Protein AF-A0AAV5E7A0-F1 (afdb_monomer_lite)

Secondary structure (DSSP, 8-state):
--TT----HHHH-HHHHHHHHHH-SEEEEEETTEEEEEE--HHHHHHHHH--SSSSPPP---HHHHHHH-SSTTT--HHHHHHHHHHHHGGG-HHHHS--

Radius of gyration: 17.92 Å; chains: 1; bounding box: 36×40×35 Å

Foldseek 3Di:
DPPPDPPCCCPPPVQLVVQCVPVNQWGWDDPDPDIDIHHNDPVVVCVLVVDPPPPDDDDQDPPVVCVVVDPALNRDDDPVNVVRCVVVVVCVPPVNVPDD

pLDDT: mean 85.84, std 8.82, range [49.34, 96.56]

Organism: NCBI:txid191504

Sequence (100 aa):
MPLQSHSISARVQPLVHNAVKEHGKISMIWVGPTPGVILHDPKLVREVLSNKSGHFKKEELPSRFMKLIGLGLLNHEGDKWAVHRKIINHAFLLEKLKVT

InterPro domains:
  IPR001128 Cytochrome P450 [PF00067] (14-97)
  IPR036396 Cytochrome P450 superfamily [G3DSA:1.10.630.10] (4-100)
  IPR036396 Cytochrome P450 superfamily [SSF48264] (10-98)
  IPR050665 Plant Cytochrome P450 Monooxygenases [PTHR24282] (6-98)

Structure (mmCIF, N/CA/C/O backbone):
d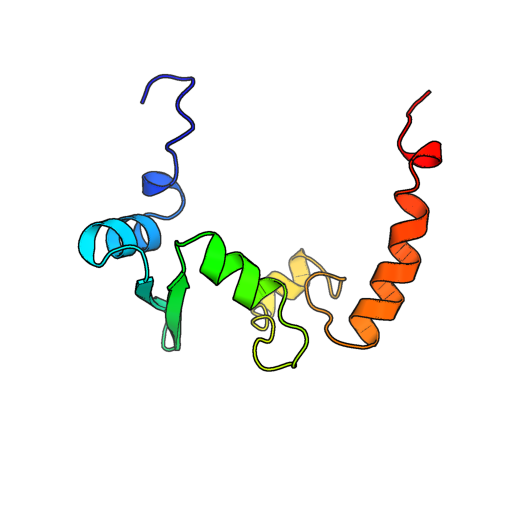ata_AF-A0AAV5E7A0-F1
#
_entry.id   AF-A0AAV5E7A0-F1
#
loop_
_atom_site.group_PDB
_atom_site.id
_atom_site.type_symbol
_atom_site.label_atom_id
_atom_site.label_alt_id
_atom_site.label_comp_id
_atom_site.label_asym_id
_atom_site.label_entity_id
_atom_site.label_seq_id
_atom_site.pdbx_PDB_ins_code
_atom_site.Cartn_x
_atom_site.Cartn_y
_atom_site.Cartn_z
_atom_site.occupancy
_atom_site.B_iso_or_equiv
_atom_site.auth_seq_id
_atom_site.auth_comp_id
_atom_site.auth_asym_id
_atom_site.auth_atom_id
_atom_site.pdbx_PDB_model_num
ATOM 1 N N . MET A 1 1 ? 13.141 20.125 -11.201 1.00 62.56 1 MET A N 1
ATOM 2 C CA . MET A 1 1 ? 11.663 20.129 -11.309 1.00 62.56 1 MET A CA 1
ATOM 3 C C . MET A 1 1 ? 11.164 21.508 -10.925 1.00 62.56 1 MET A C 1
ATOM 5 O O . MET A 1 1 ? 11.716 22.049 -9.972 1.00 62.56 1 MET A O 1
ATOM 9 N N . PRO A 1 2 ? 10.177 22.076 -11.636 1.00 77.06 2 PRO A N 1
ATOM 10 C CA . PRO A 1 2 ? 9.545 23.323 -11.215 1.00 77.06 2 PRO A CA 1
ATOM 11 C C . PRO A 1 2 ? 8.899 23.145 -9.833 1.00 77.06 2 PRO A C 1
ATOM 13 O O . PRO A 1 2 ? 8.452 22.043 -9.506 1.00 77.06 2 PRO A O 1
ATOM 16 N N . LEU A 1 3 ? 8.857 24.214 -9.028 1.00 70.69 3 LEU A N 1
ATOM 17 C CA . LEU A 1 3 ? 8.404 24.185 -7.626 1.00 70.69 3 LEU A CA 1
ATOM 18 C C . LEU A 1 3 ? 6.983 23.615 -7.422 1.00 70.69 3 LEU A C 1
ATOM 20 O O . LEU A 1 3 ? 6.658 23.203 -6.317 1.00 70.69 3 LEU A O 1
ATOM 24 N N . GLN A 1 4 ? 6.159 23.550 -8.472 1.00 78.12 4 GLN A N 1
ATOM 25 C CA . GLN A 1 4 ? 4.775 23.056 -8.426 1.00 78.12 4 GLN A CA 1
ATOM 26 C C . GLN A 1 4 ? 4.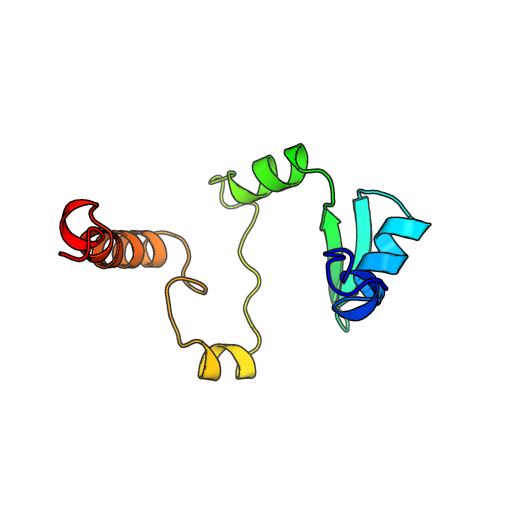582 21.668 -9.069 1.00 78.12 4 GLN A C 1
ATOM 28 O O . GLN A 1 4 ? 3.459 21.237 -9.308 1.00 78.12 4 GLN A O 1
ATOM 33 N N . SER A 1 5 ? 5.659 20.946 -9.395 1.00 82.06 5 SER A N 1
ATOM 34 C CA . SER A 1 5 ? 5.530 19.604 -9.973 1.00 82.06 5 SER A CA 1
ATOM 35 C C . SER A 1 5 ? 5.254 18.551 -8.896 1.00 82.06 5 SER A C 1
ATOM 37 O O . SER A 1 5 ? 6.074 18.330 -8.006 1.00 82.06 5 SER A O 1
ATOM 39 N N . HIS A 1 6 ? 4.137 17.834 -9.034 1.00 84.25 6 HIS A N 1
ATOM 40 C CA . HIS A 1 6 ? 3.788 16.681 -8.194 1.00 84.25 6 HIS A CA 1
ATOM 41 C C . HIS A 1 6 ? 4.476 15.370 -8.624 1.00 84.25 6 HIS A C 1
ATOM 43 O O . HIS A 1 6 ? 4.275 14.330 -7.997 1.00 84.25 6 HIS A O 1
ATOM 49 N N . SER A 1 7 ? 5.320 15.394 -9.664 1.00 85.50 7 SER A N 1
ATOM 50 C CA . SER A 1 7 ? 6.000 14.210 -10.211 1.00 85.50 7 SER A CA 1
ATOM 51 C C . SER A 1 7 ? 7.192 13.768 -9.355 1.00 85.50 7 SER A C 1
ATOM 53 O O . SER A 1 7 ? 8.328 13.738 -9.812 1.00 85.50 7 SER A O 1
ATOM 55 N N . ILE A 1 8 ? 6.960 13.433 -8.088 1.00 90.81 8 ILE A N 1
ATOM 56 C CA . ILE A 1 8 ? 8.027 13.126 -7.122 1.00 90.81 8 ILE A CA 1
ATOM 57 C C . ILE A 1 8 ? 8.375 11.635 -7.023 1.00 90.81 8 ILE A C 1
ATOM 59 O O . ILE A 1 8 ? 9.335 11.290 -6.335 1.00 90.81 8 ILE A O 1
ATOM 63 N N . SER A 1 9 ? 7.628 10.757 -7.700 1.00 89.25 9 SER A N 1
ATOM 64 C CA . SER A 1 9 ? 7.727 9.296 -7.553 1.00 89.25 9 SER A CA 1
ATOM 65 C C . SER A 1 9 ? 9.140 8.759 -7.784 1.00 89.25 9 SER A C 1
ATOM 67 O O . SER A 1 9 ? 9.623 7.971 -6.977 1.00 89.25 9 SER A O 1
ATOM 69 N N . ALA A 1 10 ? 9.846 9.270 -8.796 1.00 91.94 10 ALA A N 1
ATOM 70 C CA . ALA A 1 10 ? 11.234 8.903 -9.082 1.00 91.94 10 ALA A CA 1
ATOM 71 C C . ALA A 1 10 ? 12.209 9.201 -7.926 1.00 91.94 10 ALA A C 1
ATOM 73 O O . ALA A 1 10 ? 13.235 8.543 -7.812 1.00 91.94 10 ALA A O 1
ATOM 74 N N . ARG A 1 11 ? 11.905 10.185 -7.067 1.00 89.62 11 ARG A N 1
ATOM 75 C CA . ARG A 1 11 ? 12.739 10.548 -5.907 1.00 89.62 11 ARG A CA 1
ATOM 76 C C . ARG A 1 11 ? 12.314 9.826 -4.633 1.00 89.62 11 ARG A C 1
ATOM 78 O O . ARG A 1 11 ? 13.170 9.410 -3.866 1.00 89.62 11 ARG A O 1
ATOM 85 N N . VAL A 1 12 ? 11.006 9.704 -4.401 1.00 92.25 12 VAL A N 1
ATOM 86 C CA . VAL A 1 12 ? 10.461 9.106 -3.169 1.00 92.25 12 VAL A CA 1
ATOM 87 C C . VAL A 1 12 ? 10.578 7.585 -3.189 1.00 92.25 12 VAL A C 1
ATOM 89 O O . VAL A 1 12 ? 10.846 6.976 -2.158 1.00 92.25 12 VAL A O 1
ATOM 92 N N . GLN A 1 13 ? 10.385 6.963 -4.355 1.00 91.50 13 GLN A N 1
ATOM 93 C CA . GLN A 1 13 ? 10.387 5.511 -4.489 1.00 91.50 13 GLN A CA 1
ATOM 94 C C . GLN A 1 13 ? 11.027 5.081 -5.823 1.00 91.50 13 GLN A C 1
ATOM 96 O O . GLN A 1 13 ? 10.347 4.541 -6.700 1.00 91.50 13 GLN A O 1
ATOM 101 N N . PRO A 1 14 ? 12.343 5.323 -5.998 1.00 93.06 14 PRO A N 1
ATOM 102 C CA . PRO A 1 14 ? 13.042 5.113 -7.268 1.00 93.06 14 PRO A CA 1
ATOM 103 C C . PRO A 1 14 ? 12.937 3.673 -7.782 1.00 93.06 14 PRO A C 1
ATOM 105 O O . PRO A 1 14 ? 12.733 3.470 -8.974 1.00 93.06 14 PRO A O 1
ATOM 108 N N . LEU A 1 15 ? 13.009 2.679 -6.887 1.00 92.06 15 LEU A N 1
ATOM 109 C CA . LEU A 1 15 ? 12.905 1.261 -7.245 1.00 92.06 15 LEU A CA 1
ATOM 110 C C . LEU A 1 15 ? 11.571 0.941 -7.938 1.00 92.06 15 LEU A C 1
ATOM 112 O O . LEU A 1 15 ? 11.554 0.365 -9.020 1.00 92.06 15 LEU A O 1
ATOM 116 N N . VAL A 1 16 ? 10.456 1.361 -7.333 1.00 93.12 16 VAL A N 1
ATOM 117 C CA . VAL A 1 16 ? 9.106 1.156 -7.883 1.00 93.12 16 VAL A CA 1
ATOM 118 C C . VAL A 1 16 ? 8.933 1.953 -9.174 1.00 93.12 16 VAL A C 1
ATOM 120 O O . VAL A 1 16 ? 8.407 1.427 -10.152 1.00 93.12 16 VAL A O 1
ATOM 123 N N . HIS A 1 17 ? 9.409 3.204 -9.205 1.00 93.94 17 HIS A N 1
ATOM 124 C CA . HIS A 1 17 ? 9.332 4.050 -10.395 1.00 93.94 17 HIS A CA 1
ATOM 125 C C . HIS A 1 17 ? 10.034 3.412 -11.601 1.00 93.94 17 HIS A C 1
ATOM 127 O O . HIS A 1 17 ? 9.447 3.344 -12.681 1.00 93.94 17 HIS A O 1
ATOM 133 N N . ASN A 1 18 ? 11.260 2.919 -11.414 1.00 94.44 18 ASN A N 1
ATOM 134 C CA . ASN A 1 18 ? 12.033 2.291 -12.483 1.00 94.44 18 ASN A CA 1
ATOM 135 C C . ASN A 1 18 ? 11.408 0.963 -12.918 1.00 94.44 18 ASN A C 1
ATOM 137 O O . ASN A 1 18 ? 11.209 0.766 -14.111 1.00 94.44 18 ASN A O 1
ATOM 141 N N . ALA A 1 19 ? 10.988 0.109 -11.978 1.00 95.44 19 ALA A N 1
ATOM 142 C CA . ALA A 1 19 ? 10.349 -1.166 -12.308 1.00 95.44 19 ALA A CA 1
ATOM 143 C C . ALA A 1 19 ? 9.074 -0.982 -13.150 1.00 95.44 19 ALA A C 1
ATOM 145 O O . ALA A 1 19 ? 8.857 -1.702 -14.123 1.00 95.44 19 ALA A O 1
ATOM 146 N N . VAL A 1 20 ? 8.240 0.010 -12.819 1.00 95.00 20 VAL A N 1
ATOM 147 C CA . VAL A 1 20 ? 7.043 0.337 -13.615 1.00 95.00 20 VAL A CA 1
ATOM 148 C C . VAL A 1 20 ? 7.415 0.918 -14.978 1.00 95.00 20 VAL A C 1
ATOM 150 O O . VAL A 1 20 ? 6.773 0.604 -15.981 1.00 95.00 20 VAL A O 1
ATOM 153 N N . LYS A 1 21 ? 8.448 1.763 -15.035 1.00 94.69 21 LYS A N 1
ATOM 154 C CA . LYS A 1 21 ? 8.917 2.367 -16.286 1.00 94.69 21 LYS A CA 1
ATOM 155 C C . LYS A 1 21 ? 9.498 1.326 -17.250 1.00 94.69 21 LYS A C 1
ATOM 157 O O . LYS A 1 21 ? 9.270 1.439 -18.450 1.00 94.69 21 LYS A O 1
ATOM 162 N N . GLU A 1 22 ? 10.236 0.346 -16.739 1.00 96.56 22 GLU A N 1
ATOM 163 C CA . GLU A 1 22 ? 10.954 -0.658 -17.535 1.00 96.56 22 GLU A CA 1
ATOM 164 C C . GLU A 1 22 ? 10.083 -1.865 -17.898 1.00 96.56 22 GLU A C 1
ATOM 166 O O . GLU A 1 22 ? 10.170 -2.369 -19.016 1.00 96.56 22 GLU A O 1
ATOM 171 N N . HIS A 1 23 ? 9.218 -2.315 -16.985 1.00 95.94 23 HIS A N 1
ATOM 172 C CA . HIS A 1 23 ? 8.450 -3.557 -17.147 1.00 95.94 23 HIS A CA 1
ATOM 173 C C . HIS A 1 23 ? 6.938 -3.338 -17.290 1.00 95.94 23 HIS A C 1
ATOM 175 O O . HIS A 1 23 ? 6.192 -4.283 -17.537 1.00 95.94 23 HIS A O 1
ATOM 181 N N . GLY A 1 24 ? 6.472 -2.093 -17.182 1.00 95.12 24 GLY A N 1
ATOM 182 C CA . GLY A 1 24 ? 5.073 -1.725 -17.368 1.00 95.12 24 GLY A CA 1
ATOM 183 C C . GLY A 1 24 ? 4.247 -1.734 -16.080 1.00 95.12 24 GLY A C 1
ATOM 184 O O . GLY A 1 24 ? 4.755 -1.764 -14.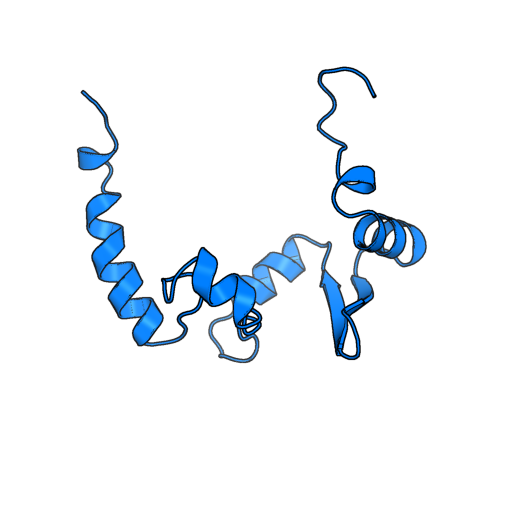962 1.00 95.12 24 GLY A O 1
ATOM 185 N N . LYS A 1 25 ? 2.920 -1.650 -16.245 1.00 93.44 25 LYS A N 1
ATOM 186 C CA . LYS A 1 25 ? 1.976 -1.408 -15.138 1.00 93.44 25 LYS A CA 1
ATOM 187 C C . LYS A 1 25 ? 1.843 -2.572 -14.154 1.00 93.44 25 LYS A C 1
ATOM 189 O O . LYS A 1 25 ? 1.372 -2.353 -13.043 1.00 93.44 25 LYS A O 1
ATOM 194 N N . ILE A 1 26 ? 2.191 -3.783 -14.575 1.00 95.81 26 ILE A N 1
ATOM 195 C CA . ILE A 1 26 ? 2.278 -4.959 -13.714 1.00 95.81 26 ILE A CA 1
ATOM 196 C C . ILE A 1 26 ? 3.725 -5.408 -13.788 1.00 95.81 26 ILE A C 1
ATOM 198 O O . ILE A 1 26 ? 4.186 -5.825 -14.847 1.00 95.81 26 ILE A O 1
ATOM 202 N N . SER A 1 27 ? 4.444 -5.270 -12.687 1.00 95.62 27 SER A N 1
ATOM 203 C CA . SER A 1 27 ? 5.876 -5.548 -12.639 1.00 95.62 27 SER A CA 1
ATOM 204 C C . SER A 1 27 ? 6.249 -6.201 -11.320 1.00 95.62 27 SER A C 1
ATOM 206 O O . SER A 1 27 ? 5.504 -6.135 -10.344 1.00 95.62 27 SER A O 1
ATOM 208 N N . MET A 1 28 ? 7.387 -6.885 -11.300 1.00 95.38 28 MET A N 1
ATOM 209 C CA . MET A 1 28 ? 7.860 -7.616 -10.132 1.00 95.38 28 MET A CA 1
ATOM 210 C C . MET A 1 28 ? 9.050 -6.890 -9.520 1.00 95.38 28 MET A C 1
ATOM 212 O O . MET A 1 28 ? 9.925 -6.401 -10.233 1.00 95.38 28 MET A O 1
ATOM 216 N N . ILE A 1 29 ? 9.084 -6.836 -8.196 1.00 94.94 29 ILE A N 1
ATOM 217 C CA . ILE A 1 29 ? 10.214 -6.325 -7.423 1.00 94.94 29 ILE A CA 1
ATOM 218 C C . ILE A 1 29 ? 10.556 -7.302 -6.308 1.00 94.94 29 ILE A C 1
ATOM 220 O O . ILE A 1 29 ? 9.756 -8.158 -5.942 1.00 94.94 29 ILE A O 1
ATOM 224 N N . TRP A 1 30 ? 11.739 -7.137 -5.733 1.00 92.56 30 TRP A N 1
ATOM 225 C CA . TRP A 1 30 ? 12.151 -7.857 -4.537 1.00 92.56 30 TRP A CA 1
ATOM 226 C C . TRP A 1 30 ? 12.165 -6.901 -3.348 1.00 92.56 30 TRP A C 1
ATOM 228 O O . TRP A 1 30 ? 12.826 -5.861 -3.384 1.00 92.56 30 TRP A O 1
ATOM 238 N N . VAL A 1 31 ? 11.426 -7.248 -2.296 1.00 85.56 31 VAL A N 1
ATOM 239 C CA . VAL A 1 31 ? 11.436 -6.557 -1.004 1.00 85.56 31 VAL A CA 1
ATOM 240 C C . VAL A 1 31 ? 12.219 -7.437 -0.034 1.00 85.56 31 VAL A C 1
ATOM 242 O O . VAL A 1 31 ? 11.682 -8.334 0.615 1.00 85.56 31 VAL A O 1
ATOM 245 N N . GLY A 1 32 ? 13.536 -7.232 0.006 1.00 86.38 32 GLY A N 1
ATOM 246 C CA . GLY A 1 32 ? 14.438 -8.176 0.666 1.00 86.38 32 GLY A CA 1
ATOM 247 C C . GLY A 1 32 ? 14.366 -9.556 -0.013 1.00 86.38 32 GLY A C 1
ATOM 248 O O . GLY A 1 32 ? 14.468 -9.614 -1.237 1.00 86.38 32 GLY A O 1
ATOM 249 N N . PRO A 1 33 ? 14.186 -10.659 0.736 1.00 89.69 33 PRO A N 1
ATOM 250 C CA . PRO A 1 33 ? 14.056 -11.999 0.159 1.00 89.69 33 PRO A CA 1
ATOM 251 C C . PRO A 1 33 ? 12.649 -12.296 -0.387 1.00 89.69 33 PRO A C 1
ATOM 253 O O . PRO A 1 33 ? 12.438 -13.359 -0.967 1.00 89.69 33 PRO A O 1
ATOM 256 N N . THR A 1 34 ? 11.682 -11.397 -0.186 1.00 88.94 34 THR A N 1
ATOM 257 C CA . THR A 1 34 ? 10.282 -11.630 -0.548 1.00 88.94 34 THR A CA 1
ATOM 258 C C . THR A 1 34 ? 9.970 -10.983 -1.898 1.00 88.94 34 THR A C 1
ATOM 260 O O . THR A 1 34 ? 10.158 -9.772 -2.049 1.00 88.94 34 THR A O 1
ATOM 263 N N . PRO A 1 35 ? 9.478 -11.741 -2.891 1.00 92.38 35 PRO A N 1
ATOM 264 C CA . PRO A 1 35 ? 9.027 -11.157 -4.143 1.00 92.38 35 PRO A CA 1
ATOM 265 C C . PRO A 1 35 ? 7.699 -10.414 -3.955 1.00 92.38 35 PRO A C 1
ATOM 267 O O . PRO A 1 35 ? 6.783 -10.907 -3.299 1.00 92.38 35 PRO A O 1
ATOM 270 N N . GLY A 1 36 ? 7.580 -9.246 -4.577 1.00 92.62 36 GLY A N 1
ATOM 271 C CA . GLY A 1 36 ? 6.373 -8.427 -4.598 1.00 92.62 36 GLY A CA 1
ATOM 272 C C . GLY A 1 36 ? 5.939 -8.104 -6.024 1.00 92.62 36 GLY A C 1
ATOM 273 O O . GLY A 1 36 ? 6.767 -7.953 -6.922 1.00 92.62 36 GLY A O 1
ATOM 274 N N . VAL A 1 37 ? 4.629 -7.973 -6.231 1.00 94.31 37 VAL A N 1
ATOM 275 C CA . VAL A 1 37 ? 4.049 -7.543 -7.509 1.00 94.31 37 VAL A CA 1
ATOM 276 C C . VAL A 1 37 ? 3.526 -6.121 -7.360 1.00 94.31 37 VAL A C 1
ATOM 278 O O . VAL A 1 37 ? 2.703 -5.836 -6.491 1.00 94.31 37 VAL A O 1
ATOM 281 N N . ILE A 1 38 ? 3.995 -5.224 -8.221 1.00 94.94 38 ILE A N 1
ATOM 282 C CA . ILE A 1 38 ? 3.473 -3.869 -8.350 1.00 94.94 38 ILE A CA 1
ATOM 283 C C . ILE A 1 38 ? 2.243 -3.911 -9.250 1.00 94.94 38 ILE A C 1
ATOM 285 O O . ILE A 1 38 ? 2.300 -4.393 -10.380 1.00 94.94 38 ILE A O 1
ATOM 289 N N . LEU A 1 39 ? 1.149 -3.332 -8.760 1.00 95.19 39 LEU A N 1
ATOM 290 C CA . LEU A 1 39 ? -0.052 -3.058 -9.541 1.00 95.19 39 LEU A CA 1
ATOM 291 C C . LEU A 1 39 ? -0.188 -1.545 -9.725 1.00 95.19 39 LEU A C 1
ATOM 293 O O . LEU A 1 39 ? -0.543 -0.823 -8.798 1.00 95.19 39 LEU A O 1
ATOM 297 N N . HIS A 1 40 ? 0.091 -1.063 -10.933 1.00 92.19 40 HIS A N 1
ATOM 298 C CA . HIS A 1 40 ? -0.022 0.346 -11.329 1.00 92.19 40 HIS A CA 1
ATOM 299 C C . HIS A 1 40 ? -1.216 0.582 -12.284 1.00 92.19 40 HIS A C 1
ATOM 301 O O . HIS A 1 40 ? -1.283 1.579 -13.007 1.00 92.19 40 HIS A O 1
ATOM 307 N N . ASP A 1 41 ? -2.180 -0.344 -12.308 1.00 92.75 41 ASP A N 1
ATOM 308 C CA . ASP A 1 41 ? -3.470 -0.158 -12.975 1.00 92.75 41 ASP A CA 1
ATOM 309 C C . ASP A 1 41 ? -4.579 0.117 -11.938 1.00 92.75 41 ASP A C 1
ATOM 311 O O . ASP A 1 41 ? -4.839 -0.739 -11.088 1.00 92.75 41 ASP A O 1
ATOM 315 N N . PRO A 1 42 ? -5.271 1.274 -11.996 1.00 92.56 42 PRO A N 1
ATOM 316 C CA . PRO A 1 42 ? -6.307 1.624 -11.024 1.00 92.56 42 PRO A CA 1
ATOM 317 C C . PRO A 1 42 ? -7.463 0.622 -10.928 1.00 92.56 42 PRO A C 1
ATOM 319 O O . PRO A 1 42 ? -8.052 0.484 -9.854 1.00 92.56 42 PRO A O 1
ATOM 322 N N . LYS A 1 43 ? -7.811 -0.074 -12.021 1.00 94.19 43 LYS A N 1
ATOM 323 C CA . LYS A 1 43 ? -8.894 -1.068 -12.011 1.00 94.19 43 LYS A CA 1
ATOM 324 C C . LYS A 1 43 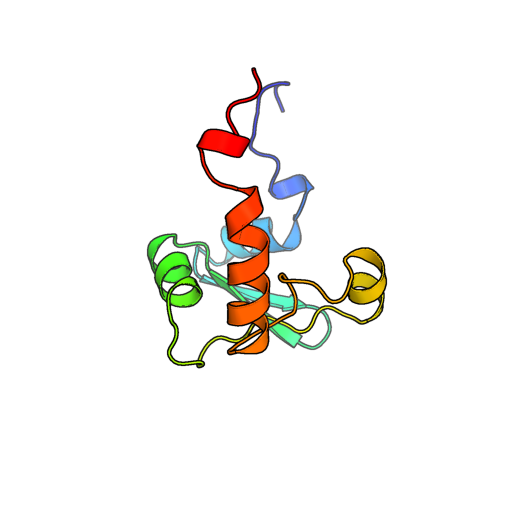? -8.484 -2.291 -11.197 1.00 94.19 43 LYS A C 1
ATOM 326 O O . LYS A 1 43 ? -9.234 -2.692 -10.313 1.00 94.19 43 LYS A O 1
ATOM 331 N N . LEU A 1 44 ? -7.276 -2.805 -11.433 1.00 92.94 44 LEU A N 1
ATOM 332 C CA . LEU A 1 44 ? -6.738 -3.955 -10.698 1.00 92.94 44 LEU A CA 1
ATOM 333 C C . LEU A 1 44 ? -6.491 -3.620 -9.226 1.00 92.94 44 LEU A C 1
ATOM 335 O O . LEU A 1 44 ? -6.856 -4.394 -8.348 1.00 92.94 44 LEU A O 1
ATOM 339 N N . VAL A 1 45 ? -5.937 -2.437 -8.938 1.00 93.50 45 VAL A N 1
ATOM 340 C CA . VAL A 1 45 ? -5.750 -1.969 -7.555 1.00 93.50 45 VAL A CA 1
ATOM 341 C C . VAL A 1 45 ? -7.089 -1.925 -6.821 1.00 93.50 45 VAL A C 1
ATOM 343 O O . VAL A 1 45 ? -7.196 -2.410 -5.695 1.00 93.50 45 VAL A O 1
ATOM 346 N N . ARG A 1 46 ? -8.135 -1.385 -7.458 1.00 93.31 46 ARG A N 1
ATOM 347 C CA . ARG A 1 46 ? -9.477 -1.347 -6.869 1.00 93.31 46 ARG A CA 1
ATOM 348 C C . ARG A 1 46 ? -10.031 -2.746 -6.635 1.00 93.31 46 ARG A C 1
ATOM 350 O O . ARG A 1 46 ? -10.635 -2.965 -5.588 1.00 93.31 46 ARG A O 1
ATOM 357 N N . GLU A 1 47 ? -9.857 -3.654 -7.587 1.00 92.50 47 GLU A N 1
ATOM 358 C CA . GLU A 1 47 ? -10.313 -5.038 -7.474 1.00 92.50 47 GLU A CA 1
ATOM 359 C C . GLU A 1 47 ? -9.667 -5.731 -6.272 1.00 92.50 47 GLU A C 1
ATOM 361 O O . GLU A 1 47 ? -10.380 -6.216 -5.396 1.00 92.50 47 GLU A O 1
ATOM 366 N N . VAL A 1 48 ? -8.338 -5.669 -6.164 1.00 91.75 48 VAL A N 1
ATOM 367 C CA . VAL A 1 48 ? -7.576 -6.259 -5.054 1.00 91.75 48 VAL A CA 1
ATOM 368 C C . VAL A 1 48 ? -7.971 -5.647 -3.708 1.00 91.75 48 VAL A C 1
ATOM 370 O O . VAL A 1 48 ? -8.263 -6.381 -2.767 1.00 91.75 48 VAL A O 1
ATOM 373 N N . LEU A 1 49 ? -8.045 -4.314 -3.608 1.00 90.00 49 LEU A N 1
ATOM 374 C CA . LEU A 1 49 ? -8.346 -3.623 -2.345 1.00 90.00 49 LEU A CA 1
ATOM 375 C C . LEU A 1 49 ? -9.817 -3.721 -1.914 1.00 90.00 49 LEU A C 1
ATOM 377 O O . LEU A 1 49 ? -10.123 -3.555 -0.734 1.00 90.00 49 LEU A O 1
ATOM 381 N N . SER A 1 50 ? -10.737 -3.951 -2.854 1.00 89.06 50 SER A N 1
ATOM 382 C CA . SER A 1 50 ? -12.170 -4.101 -2.556 1.00 89.06 50 SER A CA 1
ATOM 383 C C . SER A 1 50 ? -12.564 -5.552 -2.293 1.00 89.06 50 SER A C 1
ATOM 385 O O . SER A 1 50 ? -13.666 -5.799 -1.795 1.00 89.06 50 SER A O 1
ATOM 387 N N . ASN A 1 51 ? -11.701 -6.508 -2.644 1.00 81.38 51 ASN A N 1
ATOM 388 C CA . ASN A 1 51 ? -11.990 -7.922 -2.507 1.00 81.38 51 ASN A CA 1
ATOM 389 C C . ASN A 1 51 ? -12.000 -8.336 -1.024 1.00 81.38 51 ASN A C 1
ATOM 391 O O . ASN A 1 51 ? -10.994 -8.264 -0.324 1.00 81.38 51 ASN A O 1
ATOM 395 N N . LYS A 1 52 ? -13.164 -8.799 -0.555 1.00 75.94 52 LYS A N 1
ATOM 396 C CA . LYS A 1 52 ? -13.393 -9.273 0.820 1.00 75.94 52 LYS A CA 1
ATOM 397 C C . LYS A 1 52 ? -13.402 -10.800 0.944 1.00 75.94 52 LYS A C 1
ATOM 399 O O . LYS A 1 52 ? -13.754 -11.304 2.005 1.00 75.94 52 LYS A O 1
ATOM 404 N N . SER A 1 53 ? -13.022 -11.541 -0.100 1.00 80.06 53 SER A N 1
ATOM 405 C CA . SER A 1 53 ? -12.955 -13.012 -0.080 1.00 80.06 53 SER A CA 1
ATOM 406 C C . SER A 1 53 ? -11.841 -13.556 0.821 1.00 80.06 53 SER A C 1
ATOM 408 O O . SER A 1 53 ? -11.757 -14.760 1.032 1.00 80.06 53 SER A O 1
ATOM 410 N N . GLY A 1 54 ? -10.967 -12.685 1.339 1.00 78.44 54 GLY A N 1
ATOM 411 C CA . GLY A 1 54 ? -9.833 -13.063 2.182 1.00 78.44 54 GLY A CA 1
ATOM 412 C C . GLY A 1 54 ? -8.617 -13.575 1.405 1.00 78.44 54 GLY A C 1
ATOM 413 O O . GLY A 1 54 ? -7.639 -13.979 2.028 1.00 78.44 54 GLY A O 1
ATOM 414 N N . HIS A 1 55 ? -8.653 -13.541 0.065 1.00 84.81 55 HIS A N 1
ATOM 415 C CA . HIS A 1 55 ? -7.512 -13.928 -0.778 1.00 84.81 55 HIS A CA 1
ATOM 416 C C . HIS A 1 55 ? -6.345 -12.938 -0.673 1.00 84.81 55 HIS A C 1
ATOM 418 O O . HIS A 1 55 ? -5.190 -13.335 -0.779 1.00 84.81 55 HIS A O 1
ATOM 424 N N . PHE A 1 56 ? -6.648 -11.658 -0.445 1.00 85.94 56 PHE A N 1
ATOM 425 C CA . PHE A 1 56 ? -5.654 -10.609 -0.254 1.00 85.94 56 PHE A CA 1
ATOM 426 C C . PHE A 1 56 ? -5.672 -10.167 1.203 1.00 85.94 56 PHE A C 1
ATOM 428 O O . PHE A 1 56 ? -6.641 -9.567 1.671 1.00 85.94 56 PHE A O 1
ATOM 435 N N . LYS A 1 57 ? -4.595 -10.489 1.916 1.00 83.69 57 LYS A N 1
ATOM 436 C CA . LYS A 1 57 ? -4.349 -10.024 3.280 1.00 83.69 57 LYS A CA 1
ATOM 437 C C . LYS A 1 57 ? -3.381 -8.851 3.249 1.00 83.69 57 LYS A C 1
ATOM 439 O O . LYS A 1 57 ? -2.578 -8.718 2.324 1.00 83.69 57 LYS A O 1
ATOM 444 N N . LYS A 1 58 ? -3.475 -7.987 4.248 1.00 81.75 58 LYS A N 1
ATOM 445 C CA . LYS A 1 58 ? -2.495 -6.941 4.497 1.00 81.75 58 LYS A CA 1
ATOM 446 C C . LYS A 1 58 ? -1.169 -7.598 4.846 1.00 81.75 58 LYS A C 1
ATOM 448 O O . LYS A 1 58 ? -1.113 -8.605 5.545 1.00 81.75 58 LYS A O 1
ATOM 453 N N . GLU A 1 59 ? -0.099 -6.995 4.360 1.00 77.75 59 GLU A N 1
ATOM 454 C CA . GLU A 1 59 ? 1.238 -7.404 4.748 1.00 77.75 59 GLU A CA 1
ATOM 455 C C . GLU A 1 59 ? 1.456 -7.101 6.235 1.00 77.75 59 GLU A C 1
ATOM 457 O O . GLU A 1 59 ? 1.105 -6.020 6.723 1.00 77.75 59 GLU A O 1
ATOM 462 N N . GLU A 1 60 ? 2.022 -8.060 6.966 1.00 74.94 60 GLU A N 1
ATOM 463 C CA . GLU A 1 60 ? 2.400 -7.836 8.355 1.00 74.94 60 GLU A CA 1
ATOM 464 C C . GLU A 1 60 ? 3.540 -6.822 8.400 1.00 74.94 60 GLU A C 1
ATOM 466 O O . GLU A 1 60 ? 4.658 -7.082 7.951 1.00 74.94 60 GLU A O 1
ATOM 471 N N . LEU A 1 61 ? 3.260 -5.638 8.949 1.00 74.44 61 LEU A N 1
ATOM 472 C CA . LEU A 1 61 ? 4.294 -4.628 9.110 1.00 74.44 61 LEU A CA 1
ATOM 473 C C . LEU A 1 61 ? 5.420 -5.176 9.998 1.00 74.44 61 LEU A C 1
ATOM 475 O O . LEU A 1 61 ? 5.137 -5.722 11.072 1.00 74.44 61 LEU A O 1
ATOM 479 N N . PRO A 1 62 ? 6.698 -4.963 9.629 1.00 76.31 62 PRO A N 1
ATOM 480 C CA . PRO A 1 62 ? 7.809 -5.353 10.481 1.00 76.31 62 PRO A CA 1
ATOM 481 C C . PRO A 1 62 ? 7.643 -4.774 11.889 1.00 76.31 62 PRO A C 1
ATOM 483 O O . PRO A 1 62 ? 7.215 -3.629 12.064 1.00 76.31 62 PRO A O 1
ATOM 486 N N . SER A 1 63 ? 8.033 -5.541 12.908 1.00 71.88 63 SER A N 1
ATOM 487 C CA . SER A 1 63 ? 7.805 -5.213 14.326 1.00 71.88 63 SER A CA 1
ATOM 488 C C . SER A 1 63 ? 8.294 -3.816 14.742 1.00 71.88 63 SER A C 1
ATOM 490 O O . SER A 1 63 ? 7.715 -3.184 15.627 1.00 71.88 63 SER A O 1
ATOM 492 N N . ARG A 1 64 ? 9.329 -3.287 14.075 1.00 74.56 64 ARG A N 1
ATOM 493 C CA . ARG A 1 64 ? 9.822 -1.912 14.262 1.00 74.56 64 ARG A CA 1
ATOM 494 C C . ARG A 1 64 ? 8.782 -0.855 13.868 1.00 74.56 64 ARG A C 1
ATOM 496 O O . ARG A 1 64 ? 8.623 0.122 14.592 1.00 74.56 64 ARG A O 1
ATOM 503 N N . PHE A 1 65 ? 8.073 -1.048 12.758 1.00 72.25 65 PHE A N 1
ATOM 504 C CA . PHE A 1 65 ? 7.032 -0.126 12.291 1.00 72.25 65 PHE A CA 1
ATOM 505 C C . PHE A 1 65 ? 5.755 -0.245 13.122 1.00 72.25 65 PHE A C 1
ATOM 507 O O . PHE A 1 65 ? 5.138 0.769 13.445 1.00 72.25 65 PHE A O 1
ATOM 514 N N . MET A 1 66 ? 5.413 -1.460 13.560 1.00 72.19 66 MET A N 1
ATOM 515 C CA . MET A 1 66 ? 4.296 -1.705 14.482 1.00 72.19 66 MET A CA 1
ATOM 516 C C . MET A 1 66 ? 4.404 -0.881 15.772 1.00 72.19 66 MET A C 1
ATOM 518 O O . ME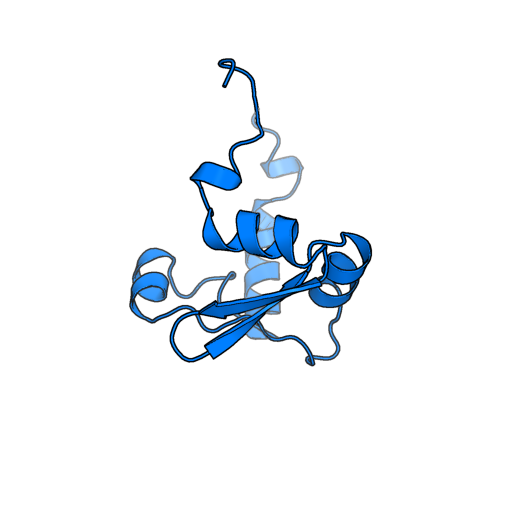T A 1 66 ? 3.407 -0.335 16.238 1.00 72.19 66 MET A O 1
ATOM 522 N N . LYS A 1 67 ? 5.615 -0.735 16.330 1.00 73.06 67 LYS A N 1
ATOM 523 C CA . LYS A 1 67 ? 5.848 0.083 17.534 1.00 73.06 67 LYS A CA 1
ATOM 524 C C . LYS A 1 67 ? 5.614 1.581 17.310 1.00 73.06 67 LYS A C 1
ATOM 526 O O . LYS A 1 67 ? 5.232 2.264 18.250 1.00 73.06 67 LYS A O 1
ATOM 531 N N . LEU A 1 68 ? 5.841 2.082 16.094 1.00 74.81 68 LEU A N 1
ATOM 532 C CA . LEU A 1 68 ? 5.680 3.503 15.759 1.00 74.81 68 LEU A CA 1
ATOM 533 C C . LEU A 1 68 ? 4.226 3.871 15.457 1.00 74.81 68 LEU A C 1
ATOM 535 O O . LEU A 1 68 ? 3.774 4.950 15.817 1.00 74.81 68 LEU A O 1
ATOM 539 N N . ILE A 1 69 ? 3.504 2.977 14.782 1.00 70.19 69 ILE A N 1
ATOM 540 C CA . ILE A 1 69 ? 2.144 3.237 14.290 1.00 70.19 69 ILE A CA 1
ATOM 541 C C . ILE A 1 69 ? 1.082 2.724 15.284 1.00 70.19 69 ILE A C 1
ATOM 543 O O . ILE A 1 69 ? -0.086 3.106 15.222 1.00 70.19 69 ILE A O 1
ATOM 547 N N . GLY A 1 70 ? 1.496 1.880 16.232 1.00 68.25 70 GLY A N 1
ATOM 548 C CA . GLY A 1 70 ? 0.621 1.207 17.182 1.00 68.25 70 GLY A CA 1
ATOM 549 C C . GLY A 1 70 ? -0.108 0.006 16.571 1.00 68.25 70 GLY A C 1
ATOM 550 O O . GLY A 1 70 ? -0.211 -0.167 15.352 1.00 68.25 70 GLY A O 1
ATOM 551 N N . LEU A 1 71 ? -0.663 -0.844 17.438 1.00 68.69 71 LEU A N 1
ATOM 552 C CA . LEU A 1 71 ? -1.534 -1.964 17.060 1.00 68.69 71 LEU A CA 1
ATOM 553 C C . LEU A 1 71 ? -2.941 -1.451 16.714 1.00 68.69 71 LEU A C 1
ATOM 555 O O . LEU A 1 71 ? -3.908 -1.733 17.411 1.00 68.69 71 LEU A O 1
ATOM 559 N N . GLY A 1 72 ? -3.034 -0.624 15.672 1.00 76.50 72 GLY A N 1
ATOM 560 C CA . GLY A 1 72 ? -4.268 0.047 15.273 1.00 76.50 72 GLY A CA 1
ATOM 561 C C . GLY A 1 72 ? -4.957 -0.558 14.049 1.00 76.50 72 GLY A C 1
ATOM 562 O O . GLY A 1 72 ? -4.626 -1.634 13.548 1.00 76.50 72 GLY A O 1
ATOM 563 N N . LEU A 1 73 ? -5.905 0.212 13.510 1.00 82.88 73 LEU A N 1
ATOM 564 C CA . LEU A 1 73 ? -6.759 -0.160 12.378 1.00 82.88 73 LEU A CA 1
ATOM 565 C C . LEU A 1 73 ? -5.982 -0.521 11.095 1.00 82.88 73 LEU A C 1
ATOM 567 O O . LEU A 1 73 ? -6.473 -1.293 10.269 1.00 82.88 73 LEU A O 1
ATOM 571 N N . LEU A 1 74 ? -4.773 0.021 10.922 1.00 79.94 74 LEU A N 1
ATOM 572 C CA . LEU A 1 74 ? -3.910 -0.318 9.789 1.00 79.94 74 LEU A CA 1
ATOM 573 C C . LEU A 1 74 ? -3.507 -1.794 9.814 1.00 79.94 74 LEU A C 1
ATOM 575 O O . LEU A 1 74 ? -3.545 -2.427 8.767 1.00 79.94 74 LEU A O 1
ATOM 579 N N . ASN A 1 75 ? -3.265 -2.356 10.997 1.00 79.50 75 ASN A N 1
ATOM 580 C CA . ASN A 1 75 ? -2.756 -3.715 11.173 1.00 79.50 75 ASN A CA 1
ATOM 581 C C . ASN A 1 75 ? -3.849 -4.759 11.428 1.00 79.50 75 ASN A C 1
ATOM 583 O O . ASN A 1 75 ? -3.621 -5.948 11.251 1.00 79.50 75 ASN A O 1
ATOM 587 N N . HIS A 1 76 ? -5.037 -4.344 11.873 1.00 85.88 76 HIS A N 1
ATOM 588 C CA . HIS A 1 76 ? -6.137 -5.279 12.099 1.00 85.88 76 HIS A CA 1
ATOM 589 C C . HIS A 1 76 ? -6.785 -5.749 10.793 1.00 85.88 76 HIS A C 1
ATOM 591 O O . HIS A 1 76 ? -6.937 -4.980 9.836 1.00 85.88 76 HIS A O 1
ATOM 597 N N . GLU A 1 77 ? -7.251 -6.996 10.819 1.00 83.12 77 GLU A N 1
ATOM 598 C CA . GLU A 1 77 ? -8.066 -7.638 9.786 1.00 83.12 77 GLU A CA 1
ATOM 599 C C . GLU A 1 77 ? -9.343 -8.241 10.387 1.00 83.12 77 GLU A C 1
ATOM 601 O O . GLU A 1 77 ? -9.488 -8.324 11.612 1.00 83.12 77 GLU A O 1
ATOM 606 N N . GLY A 1 78 ? -10.274 -8.641 9.515 1.00 85.56 78 GLY A N 1
ATOM 607 C CA . GLY A 1 78 ? -11.496 -9.358 9.886 1.00 85.56 78 GLY A CA 1
ATOM 608 C C . GLY A 1 78 ? -12.321 -8.651 10.964 1.00 85.56 78 GLY A C 1
ATOM 609 O O . GLY A 1 78 ? -12.485 -7.427 10.945 1.00 85.56 78 GLY A O 1
ATOM 610 N N . ASP A 1 79 ? -12.809 -9.424 11.932 1.00 89.06 79 ASP A N 1
ATOM 611 C CA . ASP A 1 79 ? -13.688 -8.934 13.000 1.00 89.06 79 ASP A CA 1
ATOM 612 C C . ASP A 1 79 ? -13.020 -7.874 13.876 1.00 89.06 79 ASP A C 1
ATOM 614 O O . ASP A 1 79 ? -13.642 -6.869 14.230 1.00 89.06 79 ASP A O 1
ATOM 618 N N . LYS A 1 80 ? -11.720 -8.035 14.170 1.00 87.88 80 LYS A N 1
ATOM 619 C CA . LYS A 1 80 ? -10.955 -7.035 14.932 1.00 87.88 80 LYS A CA 1
ATOM 620 C C . LYS A 1 80 ? -10.959 -5.695 14.205 1.00 87.88 80 LYS A C 1
ATOM 622 O O . LYS A 1 80 ? -11.203 -4.664 14.833 1.00 87.88 80 LYS A O 1
ATOM 627 N N . TRP A 1 81 ? -10.745 -5.699 12.890 1.00 88.69 81 TRP A N 1
ATOM 628 C CA . TRP A 1 81 ? -10.827 -4.480 12.085 1.00 88.69 81 TRP A CA 1
ATOM 629 C C . TRP A 1 81 ? -12.239 -3.893 12.088 1.00 88.69 81 TRP A C 1
ATOM 631 O O . TRP A 1 81 ? -12.390 -2.688 12.286 1.00 88.69 81 TRP A O 1
ATOM 641 N N . ALA A 1 82 ? -13.269 -4.729 11.926 1.00 89.94 82 ALA A N 1
ATOM 642 C CA . ALA A 1 82 ? -14.661 -4.288 11.876 1.00 89.94 82 ALA A CA 1
ATOM 643 C C . ALA A 1 82 ? -15.096 -3.583 13.173 1.00 89.94 82 ALA A C 1
ATOM 645 O O . ALA A 1 82 ? -15.684 -2.498 13.115 1.00 89.94 82 ALA A O 1
ATOM 646 N N . VAL A 1 83 ? -14.745 -4.142 14.337 1.00 92.00 83 VAL A N 1
ATOM 647 C CA . VAL A 1 83 ? -15.036 -3.535 15.647 1.00 92.00 83 VAL A CA 1
ATOM 648 C C . VAL A 1 83 ? -14.340 -2.181 15.786 1.00 92.00 83 VAL A C 1
ATOM 650 O O . VAL A 1 83 ? -14.994 -1.177 16.073 1.00 92.00 83 VAL A O 1
ATOM 653 N N . HIS A 1 84 ? -13.034 -2.117 15.517 1.00 90.56 84 HIS A N 1
ATOM 654 C CA . HIS A 1 84 ? -12.270 -0.876 15.666 1.00 90.56 84 HIS A CA 1
ATOM 655 C C . HIS A 1 84 ? -12.725 0.197 14.669 1.00 90.56 84 HIS A C 1
ATOM 657 O O . HIS A 1 84 ? -12.839 1.370 15.031 1.00 90.56 84 HIS A O 1
ATOM 663 N N . ARG A 1 85 ? -13.060 -0.189 13.428 1.00 90.75 85 ARG A N 1
ATOM 664 C CA . ARG A 1 85 ? -13.612 0.731 12.424 1.00 90.75 85 ARG A CA 1
ATOM 665 C C . ARG A 1 85 ? -14.945 1.306 12.887 1.00 90.75 85 ARG A C 1
ATOM 667 O O . ARG A 1 85 ? -15.153 2.509 12.747 1.00 90.75 85 ARG A O 1
ATOM 674 N N . LYS A 1 86 ? -15.828 0.477 13.455 1.00 92.06 86 LYS A N 1
ATOM 675 C CA . LYS A 1 86 ? -17.129 0.922 13.970 1.00 92.06 86 LYS A CA 1
ATOM 676 C C . LYS A 1 86 ? -16.962 1.961 15.075 1.00 92.06 86 LYS A C 1
ATOM 678 O O . LYS A 1 86 ? -17.640 2.980 15.031 1.00 92.06 86 LYS A O 1
ATOM 683 N N . ILE A 1 87 ? -16.044 1.742 16.016 1.00 91.06 87 ILE A N 1
ATOM 684 C CA . ILE A 1 87 ? -15.770 2.693 17.104 1.00 91.06 87 ILE A CA 1
ATOM 685 C C . ILE A 1 87 ? -15.298 4.034 16.530 1.00 91.06 87 ILE A C 1
ATOM 687 O O . ILE A 1 87 ? -15.913 5.066 16.790 1.00 91.06 87 ILE A O 1
ATOM 691 N N . ILE A 1 88 ? -14.264 4.013 15.685 1.00 89.50 88 ILE A N 1
ATOM 692 C CA . ILE A 1 88 ? -13.642 5.232 15.152 1.00 89.50 88 ILE A CA 1
ATOM 693 C C . ILE A 1 88 ? -14.598 6.013 14.242 1.00 89.50 88 ILE A C 1
ATOM 695 O O . ILE A 1 88 ? -14.610 7.239 14.293 1.00 89.50 88 ILE A O 1
ATOM 699 N N . ASN A 1 89 ? -15.433 5.339 13.445 1.00 89.56 89 ASN A N 1
ATOM 700 C CA . ASN A 1 89 ? -16.354 6.004 12.516 1.00 89.56 89 ASN A CA 1
ATOM 701 C C . ASN A 1 89 ? -17.286 7.026 13.198 1.00 89.56 89 ASN A C 1
ATOM 703 O O . ASN A 1 89 ? -17.640 8.014 12.562 1.00 89.56 89 ASN A O 1
ATOM 707 N N . HIS A 1 90 ? -17.644 6.840 14.475 1.00 87.44 90 HIS A N 1
ATOM 708 C CA . HIS A 1 90 ? -18.486 7.795 15.210 1.00 87.44 90 HIS A CA 1
ATOM 709 C C . HIS A 1 90 ? -17.813 9.166 15.383 1.00 87.44 90 HIS A C 1
ATOM 711 O O . HIS A 1 90 ? -18.492 10.189 15.389 1.00 87.44 90 HIS A O 1
ATOM 717 N N . ALA A 1 91 ? -16.481 9.209 15.480 1.00 87.25 91 ALA A N 1
ATOM 718 C CA . ALA A 1 91 ? -15.730 10.461 15.578 1.00 87.25 91 ALA A CA 1
ATOM 719 C C . ALA A 1 91 ? -15.679 11.228 14.242 1.00 87.25 91 ALA A C 1
ATOM 721 O O . ALA A 1 91 ? -15.493 12.439 14.238 1.00 87.25 91 ALA A O 1
ATOM 722 N N . PHE A 1 92 ? -15.882 10.536 13.116 1.00 88.12 92 PHE A N 1
ATOM 723 C CA . PHE A 1 92 ? -15.845 11.102 11.763 1.00 88.12 92 PHE A CA 1
ATOM 724 C C . PHE A 1 92 ? -17.248 11.334 11.176 1.00 88.12 92 PHE A C 1
ATOM 726 O O . PHE A 1 92 ? -17.427 11.356 9.958 1.00 88.12 92 PHE A O 1
ATOM 733 N N . LEU A 1 93 ? -18.262 11.504 12.028 1.00 87.88 93 LEU A N 1
ATOM 734 C CA . LEU A 1 93 ? -19.585 11.957 11.597 1.00 87.88 93 LEU A CA 1
ATOM 735 C C . LEU A 1 93 ? -19.500 13.397 11.076 1.00 87.88 93 LEU A C 1
ATOM 737 O O . LEU A 1 93 ? -18.816 14.230 11.665 1.00 87.88 93 LEU A O 1
ATOM 741 N N . LEU A 1 94 ? -20.228 13.716 9.999 1.00 86.25 94 LEU A N 1
ATOM 742 C CA . LEU A 1 94 ? -20.196 15.049 9.373 1.00 86.25 94 LEU A CA 1
ATOM 743 C C . LEU A 1 94 ? -20.493 16.184 10.363 1.00 86.25 94 LEU A C 1
ATOM 745 O O . LEU A 1 94 ? -19.878 17.242 10.282 1.00 86.25 94 LEU A O 1
ATOM 749 N N . GLU A 1 95 ? -21.388 15.949 11.321 1.00 86.06 95 GLU A N 1
ATOM 750 C CA . GLU A 1 95 ? -21.729 16.893 12.394 1.00 86.06 95 GLU A CA 1
ATOM 751 C C . GLU A 1 95 ? -20.550 17.202 13.325 1.00 86.06 95 GLU A C 1
ATOM 753 O O . GLU A 1 95 ? -20.475 18.289 13.882 1.00 86.06 95 GLU A O 1
ATOM 758 N N . LYS A 1 96 ? -19.625 16.251 13.491 1.00 82.19 96 LYS A N 1
ATOM 759 C CA . LYS A 1 96 ? -18.407 16.395 14.302 1.00 82.19 96 LYS A CA 1
ATOM 760 C C . LYS A 1 96 ? -17.217 16.908 13.489 1.00 82.19 96 LYS A C 1
ATOM 762 O O . LYS A 1 96 ? -16.264 17.411 14.071 1.00 82.19 96 LYS A O 1
ATOM 767 N N . LEU A 1 97 ? -17.265 16.766 12.163 1.00 86.06 97 LEU A N 1
ATOM 768 C CA . LEU A 1 97 ? -16.218 17.212 11.238 1.00 86.06 97 LEU A CA 1
ATOM 769 C C . LEU A 1 97 ? -16.378 18.666 10.801 1.00 86.06 97 LEU A C 1
ATOM 771 O O . LEU A 1 97 ? -15.390 19.304 10.442 1.00 86.06 97 LEU A O 1
ATOM 775 N N . LYS A 1 98 ? -17.607 19.190 10.814 1.00 82.12 98 LYS A N 1
ATOM 776 C CA . LYS A 1 98 ? -17.842 20.623 10.658 1.00 82.12 98 LYS A CA 1
ATOM 777 C C . LYS A 1 98 ? -17.3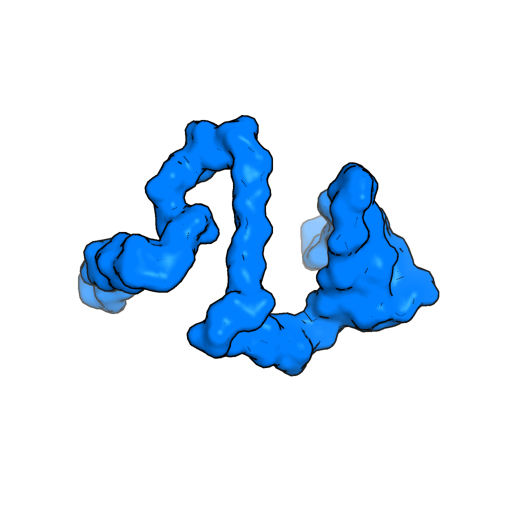48 21.312 11.926 1.00 82.12 98 LYS A C 1
ATOM 779 O O . LYS A 1 98 ? -18.051 21.366 12.928 1.00 82.12 98 LYS A O 1
ATOM 784 N N . VAL A 1 99 ? -16.105 21.774 11.877 1.00 67.94 99 VAL A N 1
ATOM 785 C CA . VAL A 1 99 ? -15.591 22.762 12.823 1.00 67.94 99 VAL A CA 1
ATOM 786 C C . VAL A 1 99 ? -16.505 23.985 12.710 1.00 67.94 99 VAL A C 1
ATOM 788 O O . VAL A 1 99 ? -16.776 24.425 11.591 1.00 67.94 99 VAL A O 1
ATOM 791 N N . THR A 1 100 ? -17.039 24.438 13.846 1.00 49.34 100 THR A N 1
ATOM 792 C CA . THR A 1 100 ? -17.747 25.718 13.995 1.00 49.34 100 THR A CA 1
ATOM 793 C C . THR A 1 100 ? -16.982 26.856 13.331 1.00 49.34 100 THR A C 1
ATOM 795 O O . THR A 1 100 ? -15.738 26.872 13.470 1.00 49.34 100 THR A O 1
#